Protein AF-A0A7W1WU65-F1 (afdb_monomer_lite)

Organism: NCBI:txid1490290

InterPro domains:
  IPR007530 Aminoglycoside 6-adenylyltransferase [PF04439] (4-60)

Secondary structure (DSSP, 8-state):
--HHHHHHHT---S-HHHHHHHHHHHHHHHHHHHHHHHHHHTPPP-HHHHHHHHHHHHHHHHS-TT-S---

Structure (mmCIF, N/CA/C/O backbone):
data_AF-A0A7W1WU65-F1
#
_entry.id   AF-A0A7W1WU65-F1
#
loop_
_atom_site.group_PDB
_atom_site.id
_atom_site.type_symbol
_atom_site.label_atom_id
_atom_site.label_alt_id
_atom_site.label_comp_id
_atom_site.label_asym_id
_atom_site.label_entity_id
_atom_site.label_seq_id
_atom_site.pdbx_PDB_ins_code
_atom_site.Cartn_x
_atom_site.Cartn_y
_atom_site.Cartn_z
_atom_site.occupancy
_atom_site.B_iso_or_equiv
_atom_site.auth_seq_id
_atom_site.auth_comp_id
_atom_site.auth_asym_id
_atom_site.auth_atom_id
_atom_site.pdbx_PDB_model_num
ATOM 1 N N . MET A 1 1 ? -1.299 -11.156 11.592 1.00 61.75 1 MET A N 1
ATOM 2 C CA . MET A 1 1 ? 0.071 -10.647 11.832 1.00 61.75 1 MET A CA 1
ATOM 3 C C . MET A 1 1 ? -0.011 -9.620 12.956 1.00 61.75 1 MET A C 1
ATOM 5 O O . MET A 1 1 ? -1.068 -9.027 13.095 1.00 61.75 1 MET A O 1
ATOM 9 N N . ASN A 1 2 ? 1.032 -9.418 13.761 1.00 87.75 2 ASN A N 1
ATOM 10 C CA . ASN A 1 2 ? 1.084 -8.291 14.708 1.00 87.75 2 ASN A CA 1
ATOM 11 C C . ASN A 1 2 ? 1.419 -6.995 13.933 1.00 87.75 2 ASN A C 1
ATOM 13 O O . ASN A 1 2 ? 2.251 -7.055 13.026 1.00 87.75 2 ASN A O 1
ATOM 17 N N . GLU A 1 3 ? 0.834 -5.852 14.298 1.00 92.06 3 GLU A N 1
ATOM 18 C CA . GLU A 1 3 ? 1.133 -4.520 13.738 1.00 92.06 3 GLU A CA 1
ATOM 19 C C . GLU A 1 3 ? 2.634 -4.210 13.729 1.00 92.06 3 GLU A C 1
ATOM 21 O O . GLU A 1 3 ? 3.157 -3.692 12.749 1.00 92.06 3 GLU A O 1
ATOM 26 N N . PHE A 1 4 ? 3.373 -4.603 14.775 1.00 95.12 4 PHE A N 1
ATOM 27 C CA . PHE A 1 4 ? 4.828 -4.414 14.816 1.00 95.12 4 PHE A CA 1
ATOM 28 C C . PHE A 1 4 ? 5.568 -5.228 13.741 1.00 95.12 4 PHE A C 1
ATOM 30 O O . PHE A 1 4 ? 6.610 -4.811 13.237 1.00 95.12 4 PHE A O 1
ATOM 37 N N . VAL A 1 5 ? 5.051 -6.406 13.382 1.00 96.19 5 VAL A N 1
ATOM 38 C CA . VAL A 1 5 ? 5.617 -7.208 12.289 1.00 96.19 5 VAL A CA 1
ATOM 39 C C . VAL A 1 5 ? 5.342 -6.521 10.954 1.00 96.19 5 VAL A C 1
ATOM 41 O O . VAL A 1 5 ? 6.288 -6.326 10.198 1.00 96.19 5 VAL A O 1
ATOM 44 N N . GLN A 1 6 ? 4.107 -6.061 10.724 1.00 96.50 6 GLN A N 1
ATOM 45 C CA . GLN A 1 6 ? 3.756 -5.297 9.520 1.00 96.50 6 GLN A CA 1
ATOM 46 C C . GLN A 1 6 ? 4.574 -4.009 9.405 1.00 96.50 6 GLN A C 1
ATOM 48 O O . GLN A 1 6 ? 5.070 -3.691 8.332 1.00 96.50 6 GLN A O 1
ATOM 53 N N . TYR A 1 7 ? 4.790 -3.301 10.516 1.00 97.75 7 TYR A N 1
ATOM 54 C CA . TYR A 1 7 ? 5.618 -2.100 10.550 1.00 97.75 7 TYR A CA 1
ATOM 55 C C . TYR A 1 7 ? 7.037 -2.378 10.047 1.00 97.75 7 TYR A C 1
ATOM 57 O O . TYR A 1 7 ? 7.549 -1.645 9.205 1.00 97.75 7 TYR A O 1
ATOM 65 N N . LYS A 1 8 ? 7.671 -3.465 10.500 1.00 97.94 8 LYS A N 1
ATOM 66 C CA . LYS A 1 8 ? 8.995 -3.856 9.990 1.00 97.94 8 LYS A CA 1
ATOM 67 C C . LYS A 1 8 ? 8.962 -4.215 8.506 1.00 97.94 8 LYS A C 1
ATOM 69 O O . LYS A 1 8 ? 9.895 -3.876 7.792 1.00 97.94 8 LYS A O 1
ATOM 74 N N . GLU A 1 9 ? 7.899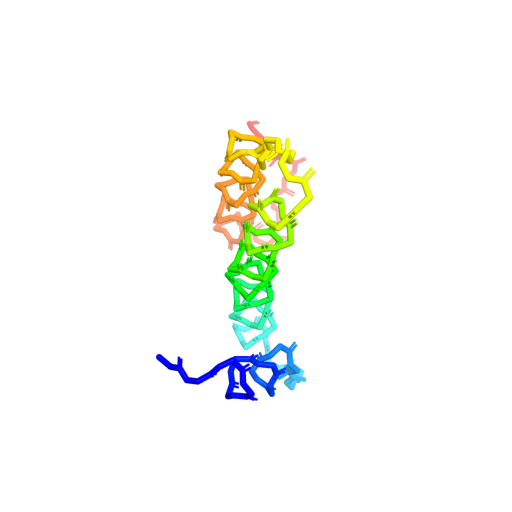 -4.869 8.052 1.00 97.50 9 GLU A N 1
ATOM 75 C CA . GLU A 1 9 ? 7.699 -5.243 6.648 1.00 97.50 9 GLU A CA 1
ATOM 76 C C . GLU A 1 9 ? 7.432 -4.036 5.726 1.00 97.50 9 GLU A C 1
ATOM 78 O O . GLU A 1 9 ? 7.542 -4.176 4.511 1.00 97.50 9 GLU A O 1
ATOM 83 N N . THR A 1 10 ? 7.156 -2.837 6.265 1.00 97.62 10 THR A N 1
ATOM 84 C CA . THR A 1 10 ? 7.114 -1.594 5.463 1.00 97.62 10 THR A CA 1
ATOM 85 C C . THR A 1 10 ? 8.492 -1.159 4.951 1.00 97.62 10 THR A C 1
ATOM 87 O O . THR A 1 10 ? 8.585 -0.425 3.964 1.00 97.62 10 THR A O 1
ATOM 90 N N . TYR A 1 11 ? 9.575 -1.645 5.567 1.00 97.44 11 TYR A N 1
ATOM 91 C CA . TYR A 1 11 ? 10.939 -1.416 5.105 1.00 97.44 11 TYR A CA 1
ATOM 92 C C . TYR A 1 11 ? 11.335 -2.489 4.087 1.00 97.44 11 TYR A C 1
ATOM 94 O O . TYR A 1 11 ? 11.341 -3.678 4.398 1.00 97.44 11 TYR A O 1
ATOM 102 N N . SER A 1 12 ? 11.712 -2.059 2.883 1.00 96.69 12 SER A N 1
ATOM 103 C CA . SER A 1 12 ? 12.228 -2.942 1.834 1.00 96.69 12 SER A CA 1
ATOM 104 C C . SER A 1 12 ? 13.749 -2.863 1.720 1.00 96.69 12 SER A C 1
ATOM 106 O O . SER A 1 12 ? 14.370 -1.854 2.058 1.00 96.69 12 SER A O 1
ATOM 108 N N . ASP A 1 13 ? 14.340 -3.919 1.169 1.00 95.19 13 ASP A N 1
ATOM 109 C CA . ASP A 1 13 ? 15.648 -3.849 0.526 1.00 95.19 13 ASP A CA 1
ATOM 110 C C . ASP A 1 13 ? 15.534 -3.252 -0.897 1.00 95.19 13 ASP A C 1
ATOM 112 O O . ASP A 1 13 ? 14.492 -2.729 -1.298 1.00 95.19 13 ASP A O 1
ATOM 116 N N . GLY A 1 14 ? 16.621 -3.306 -1.672 1.00 94.88 14 GLY A N 1
ATOM 117 C CA . GLY A 1 14 ? 16.650 -2.816 -3.055 1.00 94.88 14 GLY A CA 1
ATOM 118 C C . GLY A 1 14 ? 16.040 -3.764 -4.097 1.00 94.88 14 GLY A C 1
ATOM 119 O O . GLY A 1 14 ? 16.145 -3.480 -5.290 1.00 94.88 14 GLY A O 1
ATOM 120 N N . ASN A 1 15 ? 15.459 -4.901 -3.699 1.00 97.75 15 ASN A N 1
ATOM 121 C CA . ASN A 1 15 ? 14.817 -5.813 -4.638 1.00 97.75 15 ASN A CA 1
ATOM 122 C C . ASN A 1 15 ? 13.454 -5.255 -5.075 1.00 97.75 15 ASN A C 1
ATOM 124 O O . ASN A 1 15 ? 12.623 -4.886 -4.251 1.00 97.75 15 ASN A O 1
ATOM 128 N N . TYR A 1 16 ? 13.208 -5.242 -6.385 1.00 95.00 16 TYR A N 1
ATOM 129 C CA . TYR A 1 16 ? 11.995 -4.674 -6.975 1.00 95.00 16 TYR A CA 1
ATOM 130 C C . TYR A 1 16 ? 10.689 -5.258 -6.409 1.00 95.00 16 TYR A C 1
ATOM 132 O O . TYR A 1 16 ? 9.760 -4.512 -6.096 1.00 95.00 16 TYR A O 1
ATOM 140 N N . ASP A 1 17 ? 10.610 -6.580 -6.249 1.00 96.81 17 ASP A N 1
ATOM 141 C CA . ASP A 1 17 ? 9.402 -7.230 -5.737 1.00 96.81 17 ASP A CA 1
ATOM 142 C C . ASP A 1 17 ? 9.182 -6.940 -4.257 1.00 96.81 17 ASP A C 1
ATOM 144 O O . ASP A 1 17 ? 8.042 -6.735 -3.833 1.00 96.81 17 ASP A O 1
ATOM 148 N N . ASN A 1 18 ? 10.264 -6.875 -3.481 1.00 97.69 18 ASN A N 1
ATOM 149 C CA . ASN A 1 18 ? 10.197 -6.532 -2.066 1.00 97.69 18 ASN A CA 1
ATOM 150 C C . ASN A 1 18 ? 9.725 -5.090 -1.860 1.00 97.69 18 ASN A C 1
ATOM 152 O O . ASN A 1 18 ? 8.910 -4.863 -0.969 1.00 97.69 18 ASN A O 1
ATOM 156 N N . VAL A 1 19 ? 10.133 -4.153 -2.726 1.00 97.75 19 VAL A N 1
ATOM 157 C CA . VAL A 1 19 ? 9.665 -2.757 -2.671 1.00 97.75 19 VAL A CA 1
ATOM 158 C C . VAL A 1 19 ? 8.154 -2.694 -2.864 1.00 97.75 19 VAL A C 1
ATOM 160 O O . VAL A 1 19 ? 7.446 -2.048 -2.095 1.00 97.75 19 VAL A O 1
ATOM 163 N N . TRP A 1 20 ? 7.623 -3.406 -3.857 1.00 98.00 20 TRP A N 1
ATOM 164 C CA . TRP A 1 20 ? 6.175 -3.468 -4.046 1.00 98.00 20 TRP A CA 1
ATOM 165 C C . TRP A 1 20 ? 5.457 -4.138 -2.879 1.00 98.00 20 TRP A C 1
ATOM 167 O O . TRP A 1 20 ? 4.403 -3.666 -2.452 1.00 98.00 20 TRP A O 1
ATOM 177 N N . ASN A 1 21 ? 6.008 -5.233 -2.357 1.00 98.00 21 ASN A N 1
ATOM 178 C CA . ASN A 1 21 ? 5.424 -5.920 -1.211 1.00 98.00 21 ASN A CA 1
ATOM 179 C C . ASN A 1 21 ? 5.387 -5.002 0.021 1.00 98.00 21 ASN A C 1
ATOM 181 O O . ASN A 1 21 ? 4.355 -4.946 0.689 1.00 98.00 21 ASN A O 1
ATOM 185 N N . SER A 1 22 ? 6.447 -4.229 0.278 1.00 98.31 22 SER A N 1
ATOM 186 C CA . SER A 1 22 ? 6.502 -3.301 1.410 1.00 98.31 22 SER A CA 1
ATOM 187 C C . SER A 1 22 ? 5.507 -2.146 1.264 1.00 98.31 22 SER A C 1
ATOM 189 O O . SER A 1 22 ? 4.878 -1.752 2.248 1.00 98.31 22 SER A O 1
ATOM 191 N N . ILE A 1 23 ? 5.279 -1.653 0.040 1.00 98.19 23 ILE A N 1
ATOM 192 C CA . ILE A 1 23 ? 4.224 -0.670 -0.253 1.00 98.19 23 ILE A CA 1
ATOM 193 C C . ILE A 1 23 ? 2.846 -1.243 0.097 1.00 98.19 23 ILE A C 1
ATOM 195 O O . ILE A 1 23 ? 2.089 -0.602 0.822 1.00 98.19 23 ILE A O 1
ATOM 199 N N . PHE A 1 24 ? 2.521 -2.461 -0.348 1.00 98.31 24 PHE A N 1
ATOM 200 C CA .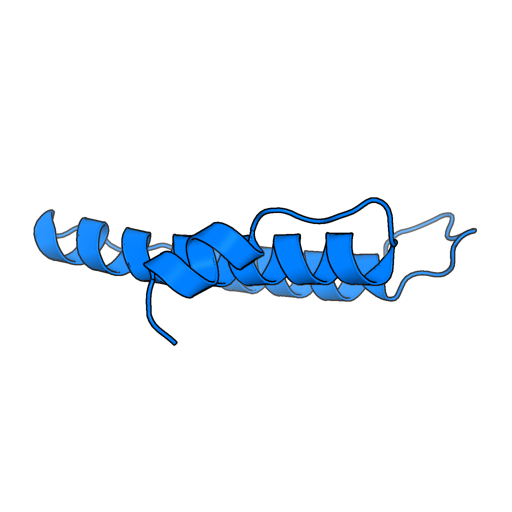 PHE A 1 24 ? 1.214 -3.055 -0.044 1.00 98.31 24 PHE A CA 1
ATOM 201 C C . PHE A 1 24 ? 1.033 -3.350 1.447 1.00 98.31 24 PHE A C 1
ATOM 203 O O . PHE A 1 24 ? -0.046 -3.097 1.980 1.00 98.31 24 PHE A O 1
ATOM 210 N N . VAL A 1 25 ? 2.079 -3.805 2.145 1.00 98.19 25 VAL A N 1
ATOM 211 C CA . VAL A 1 25 ? 2.031 -3.956 3.608 1.00 98.19 25 VAL A CA 1
ATOM 212 C C . VAL A 1 25 ? 1.811 -2.607 4.293 1.00 98.19 25 VAL A C 1
ATOM 214 O O . VAL A 1 25 ? 1.030 -2.526 5.240 1.00 98.19 25 VAL A O 1
ATOM 217 N N . THR A 1 26 ? 2.432 -1.538 3.787 1.00 97.81 26 THR A N 1
ATOM 218 C CA . THR A 1 26 ? 2.212 -0.174 4.288 1.00 97.81 26 THR A CA 1
ATOM 219 C C . THR A 1 26 ? 0.750 0.245 4.133 1.00 97.81 26 THR A C 1
ATOM 221 O O . THR A 1 26 ? 0.168 0.749 5.092 1.00 97.81 26 THR A O 1
ATOM 224 N N . CYS A 1 27 ? 0.131 -0.003 2.973 1.00 97.81 27 CYS A N 1
ATOM 225 C CA . CYS A 1 27 ? -1.292 0.277 2.754 1.00 97.81 27 CYS A CA 1
ATOM 226 C C . CYS A 1 27 ? -2.190 -0.498 3.733 1.00 97.81 27 CYS A C 1
ATOM 228 O O . CYS A 1 27 ? -3.079 0.094 4.341 1.00 97.81 27 CYS A O 1
ATOM 230 N N . GLU A 1 28 ? -1.937 -1.796 3.936 1.00 97.50 28 GLU A N 1
ATOM 231 C CA . GLU A 1 28 ? -2.710 -2.617 4.881 1.00 97.50 28 GLU A CA 1
ATOM 232 C C . GLU A 1 28 ? -2.563 -2.144 6.333 1.00 97.50 28 GLU A C 1
ATOM 234 O O . GLU A 1 28 ? -3.557 -2.031 7.058 1.00 97.50 28 GLU A O 1
ATOM 239 N N . LEU A 1 29 ? -1.333 -1.838 6.760 1.00 97.94 29 LEU A N 1
ATOM 240 C CA . LEU A 1 29 ? -1.068 -1.331 8.105 1.00 97.94 29 LEU A CA 1
ATOM 241 C C . LEU A 1 29 ? -1.757 0.020 8.319 1.00 97.94 29 LEU A C 1
ATOM 243 O O . LEU A 1 29 ? -2.437 0.210 9.325 1.00 97.94 29 LEU A O 1
ATOM 247 N N . PHE A 1 30 ? -1.633 0.937 7.355 1.00 97.06 30 PHE A N 1
ATOM 248 C CA . PHE A 1 30 ? -2.267 2.249 7.435 1.00 97.06 30 PHE A CA 1
ATOM 249 C C . PHE A 1 30 ? -3.789 2.133 7.512 1.00 97.06 30 PHE A C 1
AT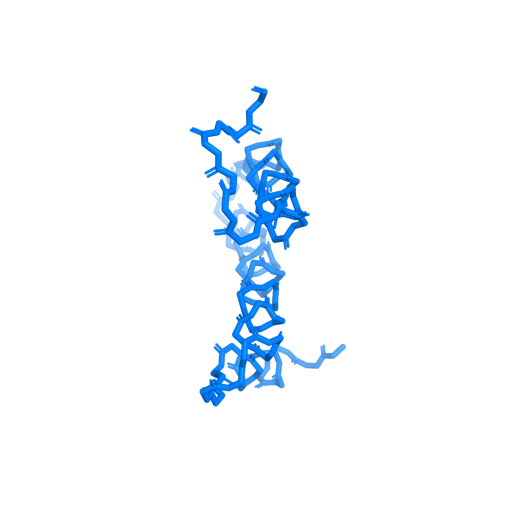OM 251 O O . PHE A 1 30 ? -4.396 2.749 8.380 1.00 97.06 30 PHE A O 1
ATOM 258 N N . ARG A 1 31 ? -4.409 1.313 6.656 1.00 97.56 31 ARG A N 1
ATOM 259 C CA . ARG A 1 31 ? -5.856 1.058 6.681 1.00 97.56 31 ARG A CA 1
ATOM 260 C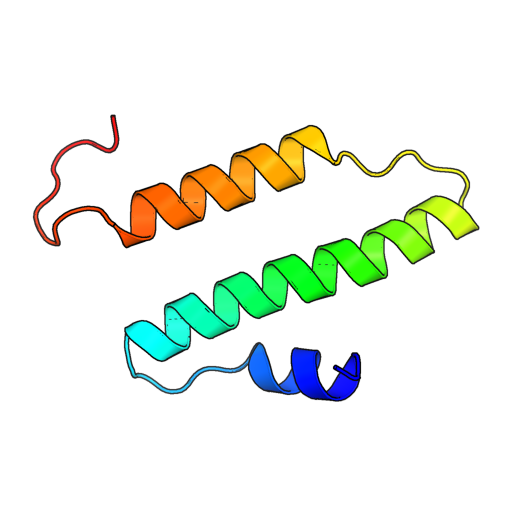 C . ARG A 1 31 ? -6.322 0.523 8.028 1.00 97.56 31 ARG A C 1
ATOM 262 O O . ARG A 1 31 ? -7.370 0.943 8.509 1.00 97.56 31 ARG A O 1
ATOM 269 N N . THR A 1 32 ? -5.571 -0.409 8.607 1.00 96.81 32 THR A N 1
ATOM 270 C CA . THR A 1 32 ? -5.894 -0.995 9.914 1.00 96.81 32 THR A CA 1
ATOM 271 C C . THR A 1 32 ? -5.896 0.093 10.988 1.00 96.81 32 THR A C 1
ATOM 273 O O . THR A 1 32 ? -6.937 0.366 11.577 1.00 96.81 32 THR A O 1
ATOM 276 N N . LEU A 1 33 ? -4.783 0.818 11.133 1.00 97.62 33 LEU A N 1
ATOM 277 C CA . LEU A 1 33 ? -4.641 1.860 12.155 1.00 97.62 33 LEU A CA 1
ATOM 278 C C . LEU A 1 33 ? -5.598 3.043 11.942 1.00 97.62 33 LEU A C 1
ATOM 280 O O . LEU A 1 33 ? -6.145 3.596 12.893 1.00 97.62 33 LEU A O 1
ATOM 284 N N . ALA A 1 34 ? -5.816 3.455 10.693 1.00 97.94 34 ALA A N 1
ATOM 285 C CA . ALA A 1 34 ? -6.688 4.579 10.374 1.00 97.94 34 ALA A CA 1
ATOM 286 C C . ALA A 1 34 ? -8.165 4.273 10.659 1.00 97.94 34 ALA A C 1
ATOM 288 O O . ALA A 1 34 ? -8.902 5.190 11.020 1.00 97.94 34 ALA A O 1
ATOM 289 N N . LYS A 1 35 ? -8.596 3.011 10.532 1.00 97.94 35 LYS A N 1
ATOM 290 C CA . LYS A 1 35 ? -9.941 2.585 10.945 1.00 97.94 35 LYS A CA 1
ATOM 291 C C . LYS A 1 35 ? -10.117 2.691 12.455 1.00 97.94 35 LYS A C 1
ATOM 293 O O . LYS A 1 35 ? -11.113 3.269 12.876 1.00 97.94 35 LYS A O 1
ATOM 298 N N . ASP A 1 36 ? -9.135 2.248 13.235 1.00 97.62 36 ASP A N 1
ATOM 299 C CA . ASP A 1 36 ? -9.181 2.349 14.700 1.00 97.62 36 ASP A CA 1
ATOM 300 C C . ASP A 1 36 ? -9.229 3.815 15.160 1.00 97.62 36 ASP A C 1
ATOM 302 O O . ASP A 1 36 ? -10.019 4.194 16.027 1.00 97.62 36 ASP A O 1
ATOM 306 N N . VAL A 1 37 ? -8.426 4.680 14.529 1.00 98.31 37 VAL A N 1
ATOM 307 C CA . VAL A 1 37 ? -8.444 6.130 14.778 1.00 98.31 37 VAL A CA 1
ATOM 308 C C . VAL A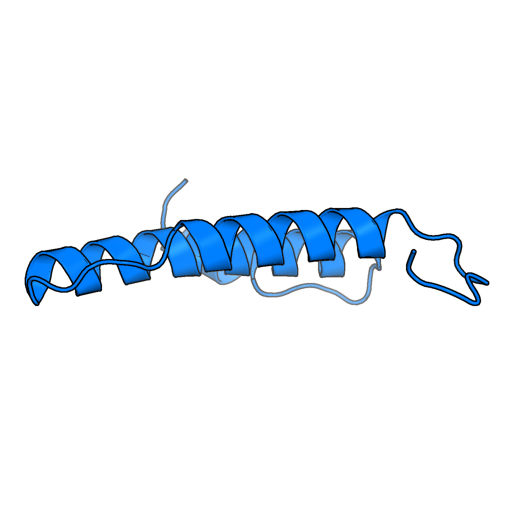 1 37 ? -9.795 6.737 14.390 1.00 98.31 37 VAL A C 1
ATOM 310 O O . VAL A 1 37 ? -10.351 7.533 15.148 1.00 98.31 37 VAL A O 1
ATOM 313 N N . ALA A 1 38 ? -10.338 6.376 13.226 1.00 98.56 38 ALA A N 1
ATOM 314 C CA . ALA A 1 38 ? -11.634 6.868 12.775 1.00 98.56 38 ALA A CA 1
ATOM 315 C C . ALA A 1 38 ? -12.760 6.436 13.726 1.00 98.56 38 ALA A C 1
ATOM 317 O O . ALA A 1 38 ? -13.577 7.271 14.103 1.00 98.56 38 ALA A O 1
ATOM 318 N N . GLU A 1 39 ? -12.759 5.182 14.181 1.00 98.31 39 GLU A N 1
ATOM 319 C CA . GLU A 1 39 ? -13.714 4.672 15.166 1.00 98.31 39 GLU A CA 1
ATOM 320 C C . GLU A 1 39 ? -13.624 5.448 16.487 1.00 98.31 39 GLU A C 1
ATOM 322 O O . GLU A 1 39 ? -14.639 5.954 16.971 1.00 98.31 39 GLU A O 1
ATOM 327 N N . TYR A 1 40 ? -12.414 5.634 17.024 1.00 98.56 40 TYR A N 1
ATOM 328 C CA . TYR A 1 40 ? -12.199 6.351 18.284 1.00 98.56 40 TYR A CA 1
ATOM 329 C C . TYR A 1 40 ? -12.705 7.801 18.241 1.00 98.56 40 TYR A C 1
ATOM 331 O O . TYR A 1 40 ? -13.300 8.289 19.204 1.00 98.56 40 TYR A O 1
ATOM 339 N N . PHE A 1 41 ? -12.489 8.496 17.123 1.00 98.50 41 PHE A N 1
ATOM 340 C CA . PHE A 1 41 ? -12.920 9.885 16.946 1.00 98.50 41 PHE A CA 1
ATOM 341 C C . PHE A 1 41 ? -14.300 10.032 16.287 1.00 98.50 41 PHE A C 1
ATOM 343 O O . PHE A 1 41 ? -14.725 11.160 16.035 1.00 98.50 41 PHE A O 1
ATOM 350 N N . MET A 1 42 ? -15.015 8.930 16.034 1.00 98.25 42 MET A N 1
ATOM 351 C CA . MET A 1 42 ? -16.315 8.906 15.348 1.00 98.25 42 MET A CA 1
ATOM 352 C C . MET A 1 42 ? -16.290 9.548 13.947 1.00 98.25 42 MET A C 1
ATOM 354 O O . MET A 1 42 ? -17.261 10.171 13.509 1.00 98.25 42 MET A O 1
ATOM 358 N N . TYR A 1 43 ? -15.182 9.389 13.226 1.00 98.31 43 TYR A N 1
ATOM 359 C CA . TYR A 1 43 ? -15.067 9.741 11.815 1.00 98.31 43 TYR A CA 1
ATOM 360 C C . TYR A 1 43 ? -15.381 8.546 10.913 1.00 98.31 43 TYR A C 1
ATOM 362 O O . TYR A 1 43 ? -15.264 7.387 11.300 1.00 98.31 43 TYR A O 1
ATOM 370 N N . THR A 1 44 ? -15.760 8.830 9.667 1.00 98.19 44 THR A N 1
ATOM 371 C CA . THR A 1 44 ? -15.893 7.798 8.633 1.00 98.19 44 THR A CA 1
ATOM 372 C C . THR A 1 44 ? -14.560 7.627 7.917 1.00 98.19 44 THR A C 1
ATOM 374 O O . THR A 1 44 ? -14.055 8.574 7.316 1.00 98.19 44 THR A O 1
ATOM 377 N N . TYR A 1 45 ? -13.991 6.423 7.970 1.00 98.31 45 TYR A N 1
ATOM 378 C CA . TYR A 1 45 ? -12.820 6.082 7.167 1.00 98.31 45 TYR A CA 1
ATOM 379 C C . TYR A 1 45 ? -13.216 5.975 5.678 1.00 98.31 45 TYR A C 1
ATOM 381 O O . TYR A 1 45 ? -14.149 5.227 5.369 1.00 98.31 45 TYR A O 1
ATOM 389 N N . PRO A 1 46 ? -12.540 6.681 4.749 1.00 97.69 46 PRO A N 1
ATOM 390 C CA . PRO A 1 46 ? -12.892 6.695 3.327 1.00 97.69 46 PRO A CA 1
ATOM 391 C C . PRO A 1 46 ? -12.435 5.406 2.620 1.00 97.69 46 PRO A C 1
ATOM 393 O O . PRO A 1 46 ? -11.446 5.383 1.889 1.00 97.69 46 PRO A O 1
ATOM 396 N N . ILE A 1 47 ? -13.155 4.306 2.858 1.00 97.38 47 ILE A N 1
ATOM 397 C CA . ILE A 1 47 ? -12.797 2.970 2.353 1.00 97.38 47 ILE A CA 1
ATOM 398 C C . ILE A 1 47 ? -12.792 2.878 0.822 1.00 97.38 47 ILE A C 1
ATOM 400 O O . ILE A 1 47 ? -12.005 2.116 0.261 1.00 97.38 47 ILE A O 1
ATOM 404 N N . ASP A 1 48 ? -13.634 3.659 0.147 1.00 98.25 48 ASP A N 1
ATOM 405 C CA . ASP A 1 48 ? -13.723 3.643 -1.313 1.00 98.25 48 ASP A CA 1
ATOM 406 C C . ASP A 1 48 ? -12.464 4.248 -1.949 1.00 98.25 48 ASP A C 1
ATOM 408 O O . ASP A 1 48 ? -11.890 3.650 -2.858 1.00 98.25 48 ASP A O 1
ATOM 412 N N . ASP A 1 49 ? -11.973 5.377 -1.427 1.00 98.06 49 ASP A N 1
ATOM 413 C CA . ASP A 1 49 ? -10.729 6.009 -1.893 1.00 98.06 49 ASP A CA 1
ATOM 414 C C . ASP A 1 49 ? -9.527 5.084 -1.689 1.00 98.06 49 ASP A C 1
ATOM 416 O O . ASP A 1 49 ? -8.696 4.900 -2.580 1.00 98.06 49 ASP A O 1
ATOM 420 N N . ASP A 1 50 ? -9.459 4.461 -0.517 1.00 98.00 50 ASP A N 1
ATOM 421 C CA . ASP A 1 50 ? -8.417 3.513 -0.154 1.00 98.00 50 ASP A CA 1
ATOM 422 C C . ASP A 1 50 ? -8.439 2.241 -1.034 1.00 98.00 50 ASP A C 1
ATOM 424 O O . ASP A 1 50 ? -7.387 1.779 -1.498 1.00 98.00 50 ASP A O 1
ATOM 428 N N . THR A 1 51 ? -9.630 1.715 -1.336 1.00 97.81 51 THR A N 1
ATOM 429 C CA . THR A 1 51 ? -9.810 0.580 -2.254 1.00 97.81 51 THR A CA 1
ATOM 430 C C . THR A 1 51 ? -9.382 0.959 -3.670 1.00 97.81 51 THR A C 1
ATOM 432 O O . THR A 1 51 ? -8.580 0.250 -4.281 1.00 97.81 51 THR A O 1
ATOM 435 N N . ASN A 1 52 ? -9.847 2.104 -4.174 1.00 98.19 52 ASN A N 1
ATOM 436 C CA . ASN A 1 52 ? -9.520 2.592 -5.514 1.00 98.19 52 ASN A CA 1
ATOM 437 C C . ASN A 1 52 ? -8.013 2.831 -5.683 1.00 98.19 52 ASN A C 1
ATOM 439 O O . ASN A 1 52 ? -7.427 2.424 -6.688 1.00 98.19 52 ASN A O 1
ATOM 443 N N . MET A 1 53 ? -7.363 3.433 -4.683 1.00 97.56 53 MET A N 1
ATOM 444 C CA . MET A 1 53 ? -5.914 3.646 -4.674 1.00 97.56 53 MET A CA 1
ATOM 445 C C . MET A 1 53 ? -5.150 2.317 -4.654 1.00 97.56 53 MET A C 1
ATOM 447 O O . MET A 1 53 ? -4.207 2.137 -5.428 1.00 97.56 53 MET A O 1
ATOM 451 N N . THR A 1 54 ? -5.582 1.358 -3.831 1.00 97.94 54 THR A N 1
ATOM 452 C CA . THR A 1 54 ? -4.948 0.035 -3.753 1.00 97.94 54 THR A CA 1
ATOM 453 C C . THR A 1 54 ? -5.053 -0.717 -5.084 1.00 97.94 54 THR A C 1
ATOM 455 O O . THR A 1 54 ? -4.068 -1.305 -5.539 1.00 97.94 54 THR A O 1
ATOM 458 N N . GLU A 1 55 ? -6.213 -0.682 -5.742 1.00 98.00 55 GLU A N 1
ATOM 459 C CA . GLU A 1 55 ? -6.396 -1.298 -7.061 1.00 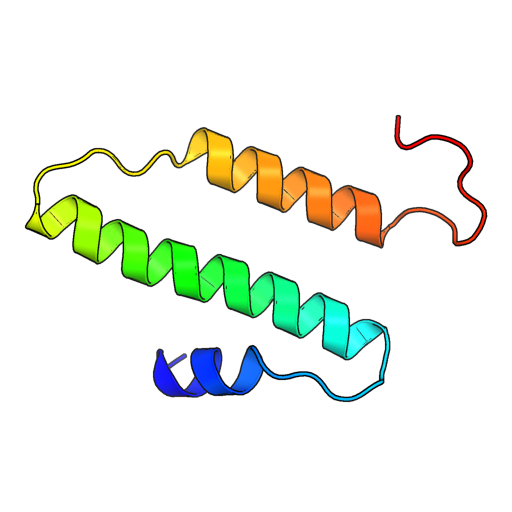98.00 55 GLU A CA 1
ATOM 460 C C . GLU A 1 55 ? -5.578 -0.592 -8.148 1.00 98.00 55 GLU A C 1
ATOM 462 O O . GLU A 1 55 ? -4.940 -1.262 -8.965 1.00 98.00 55 GLU A O 1
ATOM 467 N N . TYR A 1 56 ? -5.490 0.739 -8.109 1.00 98.00 56 TYR A N 1
ATOM 468 C CA . TYR A 1 56 ? -4.607 1.497 -8.994 1.00 98.00 56 TYR A CA 1
ATOM 469 C C . TYR A 1 56 ? -3.136 1.075 -8.842 1.00 98.00 56 TYR A C 1
ATOM 471 O O . TYR A 1 56 ? -2.466 0.803 -9.837 1.00 98.00 56 TYR A O 1
ATOM 479 N N . LEU A 1 57 ? -2.625 0.934 -7.613 1.00 98.06 57 LEU A N 1
ATOM 480 C CA . LEU A 1 57 ? -1.249 0.476 -7.382 1.00 98.06 57 LEU A CA 1
ATOM 481 C C . LEU A 1 57 ? -1.016 -0.956 -7.882 1.00 98.06 57 LEU A C 1
ATOM 483 O O . LEU A 1 57 ? 0.019 -1.242 -8.491 1.00 98.06 57 LEU A O 1
ATOM 487 N N . LYS A 1 58 ? -1.979 -1.861 -7.665 1.00 97.62 58 LYS A N 1
ATOM 488 C CA . LYS A 1 58 ? -1.919 -3.233 -8.197 1.00 97.62 58 LYS A CA 1
ATOM 489 C C . LYS A 1 58 ? -1.899 -3.252 -9.722 1.00 97.62 58 LYS A C 1
ATOM 491 O O . LYS A 1 58 ? -1.239 -4.119 -10.296 1.00 97.62 58 LYS A O 1
ATOM 496 N N . HIS A 1 59 ? -2.617 -2.336 -10.365 1.00 97.88 59 HIS A N 1
ATOM 497 C CA . HIS A 1 59 ? -2.592 -2.165 -11.814 1.00 97.88 59 HIS A CA 1
ATOM 498 C C . HIS A 1 59 ? -1.225 -1.669 -12.289 1.00 97.88 59 HIS A C 1
ATOM 500 O O . HIS A 1 59 ? -0.597 -2.325 -13.116 1.00 97.88 59 HIS A O 1
ATOM 506 N N . VAL A 1 60 ? -0.702 -0.600 -11.680 1.00 97.25 60 VAL A N 1
ATOM 507 C CA . VAL A 1 60 ? 0.619 -0.039 -12.012 1.00 97.25 60 VAL A CA 1
ATOM 508 C C . VAL A 1 60 ? 1.734 -1.078 -11.869 1.00 97.25 60 VAL A C 1
ATOM 510 O O . VAL A 1 60 ? 2.571 -1.185 -12.762 1.00 97.25 60 VAL A O 1
ATOM 513 N N . ARG A 1 61 ? 1.730 -1.902 -10.811 1.00 97.06 61 ARG A N 1
ATOM 514 C CA . ARG A 1 61 ? 2.723 -2.983 -10.635 1.00 97.06 61 ARG A CA 1
ATOM 515 C C . ARG A 1 61 ? 2.735 -3.985 -11.795 1.00 97.06 61 ARG A C 1
ATOM 517 O O . ARG A 1 61 ? 3.767 -4.595 -12.059 1.00 97.06 61 ARG A O 1
ATOM 524 N N . LYS A 1 62 ? 1.593 -4.204 -12.448 1.00 96.75 62 LYS A N 1
ATOM 525 C CA . LYS A 1 62 ? 1.448 -5.169 -13.548 1.00 96.75 62 LYS A CA 1
ATOM 526 C C . LYS A 1 62 ? 1.785 -4.573 -14.913 1.00 96.75 62 LYS A C 1
ATOM 528 O O . LYS A 1 62 ? 1.810 -5.323 -15.889 1.00 96.75 62 LYS A O 1
ATOM 533 N N . LEU A 1 63 ? 2.006 -3.261 -15.001 1.00 97.50 63 LEU A N 1
ATOM 534 C CA . LEU A 1 63 ? 2.342 -2.625 -16.266 1.00 97.50 63 LEU A CA 1
ATOM 535 C C . LEU A 1 63 ? 3.697 -3.129 -16.789 1.00 97.50 63 LEU A C 1
ATOM 537 O O . LEU A 1 63 ? 4.616 -3.379 -16.003 1.00 97.50 63 LEU A O 1
ATOM 541 N N . PRO A 1 64 ? 3.850 -3.245 -18.119 1.00 96.12 64 PRO A N 1
ATOM 542 C CA . PRO A 1 64 ? 5.151 -3.450 -18.736 1.00 96.12 64 PRO A CA 1
ATOM 543 C C . PRO A 1 64 ? 6.145 -2.355 -18.339 1.00 96.12 64 PRO A C 1
ATOM 545 O O . PRO A 1 64 ? 5.774 -1.194 -18.162 1.00 96.12 64 PRO A O 1
ATOM 548 N N . VAL A 1 65 ? 7.430 -2.707 -18.272 1.00 92.88 65 VAL A N 1
ATOM 549 C CA . VAL A 1 65 ? 8.510 -1.755 -17.947 1.00 92.88 65 VAL A CA 1
ATOM 550 C C . VAL A 1 65 ? 8.593 -0.582 -18.935 1.00 92.88 65 VAL A C 1
ATOM 552 O O . VAL A 1 65 ? 9.102 0.484 -18.599 1.00 92.88 65 VAL A O 1
ATOM 555 N N . ASP A 1 66 ? 8.087 -0.770 -20.152 1.00 96.00 66 ASP A N 1
ATOM 556 C CA . ASP A 1 66 ? 8.076 0.197 -21.246 1.00 96.00 66 ASP A CA 1
ATOM 557 C C . ASP A 1 66 ? 6.685 0.791 -21.531 1.00 96.00 66 ASP A C 1
ATOM 559 O O . ASP A 1 66 ? 6.509 1.457 -22.559 1.00 96.00 66 ASP A O 1
ATOM 563 N N . ALA A 1 67 ? 5.721 0.595 -20.621 1.00 96.88 67 ALA A N 1
ATOM 564 C CA . ALA A 1 67 ? 4.378 1.153 -20.729 1.00 96.88 67 ALA A CA 1
ATOM 565 C C . ALA A 1 67 ? 4.422 2.666 -21.013 1.00 96.88 67 ALA A C 1
ATOM 567 O O . ALA A 1 67 ? 5.113 3.434 -20.340 1.00 96.88 67 ALA A O 1
ATOM 568 N N . LYS A 1 68 ? 3.689 3.094 -22.047 1.00 96.56 68 LYS A N 1
ATOM 569 C CA . LYS A 1 68 ? 3.573 4.508 -22.449 1.00 96.56 68 LYS A CA 1
ATOM 570 C C . LYS A 1 68 ? 2.340 5.189 -21.872 1.00 96.56 68 LYS A C 1
ATOM 572 O O . LYS A 1 68 ? 2.320 6.410 -21.759 1.00 96.56 68 LYS A O 1
ATOM 577 N N . GLU A 1 69 ? 1.351 4.392 -21.496 1.00 95.56 69 GLU A N 1
ATOM 578 C CA . GLU A 1 69 ? 0.071 4.812 -20.948 1.00 95.56 69 GLU A CA 1
ATOM 579 C C . GLU A 1 69 ? -0.286 3.884 -19.783 1.00 95.56 69 GLU A C 1
ATOM 581 O O . GLU A 1 69 ? 0.223 2.765 -19.680 1.00 95.56 69 GLU A O 1
ATOM 586 N N . ILE A 1 70 ? -1.124 4.383 -18.876 1.00 92.94 70 ILE A N 1
ATOM 587 C CA . ILE A 1 70 ? -1.582 3.639 -17.696 1.00 92.94 70 ILE A CA 1
ATOM 588 C C . ILE A 1 70 ? -2.972 3.036 -17.950 1.00 92.94 70 ILE A C 1
ATOM 590 O O . ILE A 1 70 ? -3.338 2.086 -17.268 1.00 92.94 70 ILE A O 1
ATOM 594 N N . TYR A 1 71 ? -3.721 3.529 -18.939 1.00 91.12 71 TYR A N 1
ATOM 595 C CA . TYR A 1 71 ? -5.060 3.064 -19.306 1.00 91.12 71 TYR A CA 1
ATOM 596 C C . TYR A 1 71 ? -5.159 2.835 -20.805 1.00 91.12 71 TYR A C 1
ATOM 598 O O . TYR A 1 71 ? -4.539 3.642 -21.528 1.00 91.12 71 TYR A O 1
#

Radius of gyration: 14.53 Å; chains: 1; bounding box: 33×20×41 Å

Sequence (71 aa):
MNEFVQYKETYSDGNYDNVWNSIFVTCELFRTLAKDVAEYFMYTYPIDDDTNMTEYLKHVRKLPVDAKEIY

Foldseek 3Di:
DDLVVLVVQLDADPDPVSPLSSVVSVLVSCLVVVVVVCVVVVHDDPVVVSVVVSVLSVQVSPDDPPDPDSD

pLDDT: mean 96.54, std 4.55, range [61.75, 98.56]